Protein AF-A0A8H3SEW4-F1 (afdb_monomer)

Secondary structure (DSSP, 8-state):
----------------------SSSTTS-------TTHHHHHHHHHHHHTSHHHHHHHHHHHHHHHH--B-GGGPBP----BHHHHHHHHHHHHHHHHHHHSS---HHHHHHHHHHHHHHHHHTT-B----------HHHHHHHHHHHHHHHHHHHHHHHTT-

pLDDT: mean 71.36, std 16.29, range [37.06, 93.56]

Solvent-accessible surface area (backbone atoms only — not comparable to full-atom values): 10237 Å² total; per-residue (Å²): 143,84,84,89,82,88,80,89,84,90,82,89,78,91,76,90,77,90,78,92,78,84,88,82,76,81,76,81,79,74,81,79,78,73,75,76,64,63,61,56,55,49,51,51,51,49,56,50,48,70,35,70,63,48,49,53,51,49,40,53,50,52,47,49,59,44,66,44,46,58,43,88,92,69,42,76,36,92,43,68,57,36,39,67,59,54,53,51,48,48,54,55,50,52,53,52,47,29,66,76,60,73,76,47,70,46,72,68,51,55,51,54,43,51,52,39,52,51,51,47,28,60,78,68,65,33,42,78,75,70,78,72,74,76,83,69,54,72,66,56,53,52,50,51,51,49,54,48,51,56,49,50,53,55,54,46,57,64,56,61,77,73,114

Sequence (163 aa):
MTPRARPAGPDESEGQIESDSSSAVSEIFSDNDSDNNSNSDLEQWQWISDSEETVGFLYGFLAWRCDIRRGKKGRHCPGIKYKSSLESFWKSWHLVLKQETAVGLSKEIQVKVQDAIAIVAEEKGLELMQQMKKNMYIEDVTEFARVLLTTTEMTFECGWQRI

Structure (mmCIF, N/CA/C/O backbone):
data_AF-A0A8H3SEW4-F1
#
_entry.id   AF-A0A8H3SEW4-F1
#
loop_
_atom_site.group_PDB
_atom_site.id
_atom_site.type_symbol
_atom_site.label_atom_id
_atom_site.label_alt_id
_atom_site.label_comp_id
_atom_site.label_asym_id
_atom_site.label_entity_id
_atom_site.label_seq_id
_atom_site.pdbx_PDB_ins_code
_atom_site.Cartn_x
_atom_site.Cartn_y
_atom_site.Cartn_z
_atom_site.occupancy
_atom_site.B_iso_or_equiv
_atom_site.auth_seq_id
_atom_site.auth_comp_id
_atom_site.auth_asym_id
_atom_site.auth_atom_id
_atom_site.pdbx_PDB_model_num
ATOM 1 N N . MET A 1 1 ? -18.122 -64.060 1.443 1.00 45.56 1 MET A N 1
ATOM 2 C CA . MET A 1 1 ? -17.505 -65.315 1.928 1.00 45.56 1 MET A CA 1
ATOM 3 C C . MET A 1 1 ? -17.159 -66.208 0.747 1.00 45.56 1 MET A C 1
ATOM 5 O O . MET A 1 1 ? -18.016 -66.949 0.294 1.00 45.56 1 MET A O 1
ATOM 9 N N . THR A 1 2 ? -15.927 -66.133 0.244 1.00 39.88 2 THR A N 1
ATOM 10 C CA . THR A 1 2 ? -15.088 -67.294 -0.126 1.00 39.88 2 THR A CA 1
ATOM 11 C C . THR A 1 2 ? -13.649 -66.787 -0.355 1.00 39.88 2 THR A C 1
ATOM 13 O O . THR A 1 2 ? -13.505 -65.653 -0.809 1.00 39.88 2 THR A O 1
ATOM 16 N N . PRO A 1 3 ? -12.601 -67.534 0.045 1.00 49.34 3 PRO A N 1
ATOM 17 C CA . PRO A 1 3 ? -11.241 -67.019 0.245 1.00 49.34 3 PRO A CA 1
ATOM 18 C C . PRO A 1 3 ? -10.228 -67.576 -0.784 1.00 49.34 3 PRO A C 1
ATOM 20 O O . PRO A 1 3 ? -10.621 -68.303 -1.691 1.00 49.34 3 PRO A O 1
ATOM 23 N N . ARG A 1 4 ? -8.926 -67.351 -0.502 1.00 37.06 4 ARG A N 1
ATOM 24 C CA . ARG A 1 4 ? -7.715 -68.049 -1.020 1.00 37.06 4 ARG A CA 1
ATOM 25 C C . ARG A 1 4 ? -7.209 -67.586 -2.402 1.00 37.06 4 ARG A C 1
ATOM 27 O O . ARG A 1 4 ? -8.007 -67.288 -3.268 1.00 37.06 4 ARG A O 1
ATOM 34 N N . ALA A 1 5 ? -5.909 -67.543 -2.717 1.00 44.53 5 ALA A N 1
ATOM 35 C CA . ALA A 1 5 ? -4.668 -67.894 -2.015 1.00 44.53 5 ALA A CA 1
ATOM 36 C C . ALA A 1 5 ? -3.469 -67.211 -2.723 1.00 44.53 5 ALA A C 1
ATOM 38 O O . ALA A 1 5 ? -3.495 -67.067 -3.941 1.00 44.53 5 ALA A O 1
ATOM 39 N N . ARG A 1 6 ? -2.392 -66.891 -1.990 1.00 52.69 6 ARG A N 1
ATOM 40 C CA . ARG A 1 6 ? -1.005 -66.935 -2.510 1.00 52.69 6 ARG A CA 1
ATOM 41 C C . ARG A 1 6 ? -0.386 -68.282 -2.116 1.00 52.69 6 ARG A C 1
ATOM 43 O O . ARG A 1 6 ? -0.722 -68.785 -1.041 1.00 52.69 6 ARG A O 1
ATOM 50 N N . PRO A 1 7 ? 0.508 -68.841 -2.945 1.00 51.50 7 PRO A N 1
ATOM 51 C CA . PRO A 1 7 ? 1.846 -69.226 -2.453 1.00 51.50 7 PRO A CA 1
ATOM 52 C C . PRO A 1 7 ? 2.968 -68.907 -3.481 1.00 51.50 7 PRO A C 1
ATOM 54 O O . PRO A 1 7 ? 2.693 -68.851 -4.672 1.00 51.50 7 PRO A O 1
ATOM 57 N N . ALA A 1 8 ? 4.134 -68.404 -3.040 1.00 40.00 8 ALA A N 1
ATOM 58 C CA . ALA A 1 8 ? 5.433 -69.108 -2.863 1.00 40.00 8 ALA A CA 1
ATOM 59 C C . ALA A 1 8 ? 6.101 -69.513 -4.201 1.00 40.00 8 ALA A C 1
ATOM 61 O O . ALA A 1 8 ? 5.433 -70.112 -5.028 1.00 40.00 8 ALA A O 1
ATOM 62 N N . GLY A 1 9 ? 7.375 -69.257 -4.510 1.00 41.81 9 GLY A N 1
ATOM 63 C CA . GLY A 1 9 ? 8.533 -68.683 -3.810 1.00 41.81 9 GLY A CA 1
ATOM 64 C C . GLY A 1 9 ? 9.590 -68.238 -4.855 1.00 41.81 9 GLY A C 1
ATOM 65 O O . GLY A 1 9 ? 9.222 -68.087 -6.020 1.00 41.81 9 GLY A O 1
ATOM 66 N N . PRO A 1 10 ? 10.850 -67.978 -4.460 1.00 50.09 10 PRO A N 1
ATOM 67 C CA . PRO A 1 10 ? 11.895 -67.436 -5.331 1.00 50.09 10 PRO A CA 1
ATOM 68 C C . PRO A 1 10 ? 12.748 -68.546 -5.961 1.00 50.09 10 PRO A C 1
ATOM 70 O O . PRO A 1 10 ? 13.124 -69.479 -5.258 1.00 50.09 10 PRO A O 1
ATOM 73 N N . ASP A 1 11 ? 13.099 -68.401 -7.239 1.00 46.09 11 ASP A N 1
ATOM 74 C CA . ASP A 1 11 ? 14.196 -69.154 -7.854 1.00 46.09 11 ASP A CA 1
ATOM 75 C C . ASP A 1 11 ? 15.310 -68.183 -8.248 1.00 46.09 11 ASP A C 1
ATOM 77 O O . ASP A 1 11 ? 15.111 -67.223 -8.998 1.00 46.09 11 ASP A O 1
ATOM 81 N N . GLU A 1 12 ? 16.478 -68.443 -7.670 1.00 49.22 12 GLU A N 1
ATOM 82 C CA . GLU A 1 12 ? 17.768 -67.907 -8.067 1.00 49.22 12 GLU A CA 1
ATOM 83 C C . GLU A 1 12 ? 18.204 -68.582 -9.370 1.00 49.22 12 GLU A C 1
ATOM 85 O O . GLU A 1 12 ? 18.176 -69.806 -9.491 1.00 49.22 12 GLU A O 1
ATOM 90 N N . SER A 1 13 ? 18.682 -67.796 -10.328 1.00 50.50 13 SER A N 1
ATOM 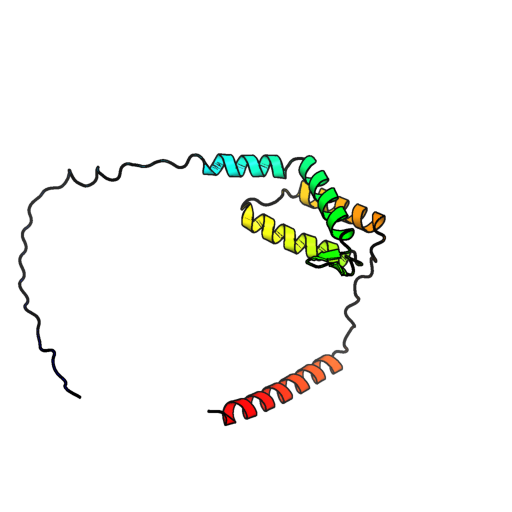91 C CA . SER A 1 13 ? 19.632 -68.298 -11.316 1.00 50.50 13 SER A CA 1
ATOM 92 C C . SER A 1 13 ? 20.484 -67.144 -11.818 1.00 50.50 13 SER A C 1
ATOM 94 O O . SER A 1 13 ? 20.022 -66.275 -12.560 1.00 50.50 13 SER A O 1
ATOM 96 N N . GLU A 1 14 ? 21.729 -67.159 -11.355 1.00 38.97 14 GLU A N 1
ATOM 97 C CA . GLU A 1 14 ? 22.852 -66.403 -11.881 1.00 38.97 14 GLU A CA 1
ATOM 98 C C . GLU A 1 14 ? 23.072 -66.737 -13.361 1.00 38.97 14 GLU A C 1
ATOM 100 O O . GLU A 1 14 ? 22.985 -67.887 -13.791 1.00 38.97 14 GLU A O 1
ATOM 105 N N . GLY A 1 15 ? 23.386 -65.709 -14.139 1.00 40.59 15 GLY A N 1
ATOM 106 C CA . GLY A 1 15 ? 23.751 -65.825 -15.540 1.00 40.59 15 GLY A CA 1
ATOM 107 C C . GLY A 1 15 ? 24.432 -64.543 -15.983 1.00 40.59 15 GLY A C 1
ATOM 108 O O . GLY A 1 15 ? 23.789 -63.647 -16.522 1.00 40.59 15 GLY A O 1
ATOM 109 N N . GLN A 1 16 ? 25.732 -64.440 -15.707 1.00 41.97 16 GLN A N 1
ATOM 110 C CA . GLN A 1 16 ? 26.607 -63.453 -16.331 1.00 41.97 16 GLN A CA 1
ATOM 111 C C . GLN A 1 16 ? 26.736 -63.775 -17.822 1.00 41.97 16 GLN A C 1
ATOM 113 O O . GLN A 1 16 ? 27.187 -64.862 -18.180 1.00 41.97 16 GLN A O 1
ATOM 118 N N . ILE A 1 17 ? 26.398 -62.815 -18.681 1.00 49.03 17 ILE A N 1
ATOM 119 C CA . ILE A 1 17 ? 26.918 -62.739 -20.046 1.00 49.03 17 ILE A CA 1
ATOM 120 C C . ILE A 1 17 ? 27.315 -61.280 -20.277 1.00 49.03 17 ILE A C 1
ATOM 122 O O . ILE A 1 17 ? 26.476 -60.416 -20.524 1.00 49.03 17 ILE A O 1
ATOM 126 N N . GLU A 1 18 ? 28.612 -61.019 -20.139 1.00 44.03 18 GLU A N 1
ATOM 127 C CA . GLU A 1 18 ? 29.282 -59.876 -20.752 1.00 44.03 18 GLU A CA 1
ATOM 128 C C . GLU A 1 18 ? 29.211 -60.040 -22.272 1.00 44.03 18 GLU A C 1
ATOM 130 O O . GLU A 1 18 ? 29.560 -61.104 -22.784 1.00 44.03 18 GLU A O 1
ATOM 135 N N . SER A 1 19 ? 28.787 -59.007 -23.000 1.00 45.62 19 SER A N 1
ATOM 136 C CA . SER A 1 19 ? 29.247 -58.740 -24.368 1.00 45.62 19 SER A CA 1
ATOM 137 C C . SER A 1 19 ? 28.849 -57.333 -24.797 1.00 45.62 19 SER A C 1
ATOM 139 O O . SER A 1 19 ? 27.692 -56.923 -24.711 1.00 45.62 19 SER A O 1
ATOM 141 N N . ASP A 1 20 ? 29.866 -56.620 -25.256 1.00 49.06 20 ASP A N 1
ATOM 142 C CA . ASP A 1 20 ? 29.893 -55.244 -25.712 1.00 49.06 20 ASP A CA 1
ATOM 143 C C . ASP A 1 20 ? 28.847 -54.908 -26.782 1.00 49.06 20 ASP A C 1
ATOM 145 O O . ASP A 1 20 ? 28.782 -55.523 -27.845 1.00 49.06 20 ASP A O 1
ATOM 149 N N . SER A 1 21 ? 28.076 -53.850 -26.537 1.00 45.59 21 SER A N 1
ATOM 150 C CA . SER A 1 21 ? 27.444 -53.020 -27.573 1.00 45.59 21 SER A CA 1
ATOM 151 C C . SER A 1 21 ? 27.127 -51.646 -26.986 1.00 45.59 21 SER A C 1
ATOM 153 O O . SER A 1 21 ? 25.982 -51.218 -26.860 1.00 45.59 21 SER A O 1
ATOM 155 N N . SER A 1 22 ? 28.192 -50.958 -26.576 1.00 52.31 22 SER A N 1
ATOM 156 C CA . SER A 1 22 ? 28.188 -49.502 -26.469 1.00 52.31 22 SER A CA 1
ATOM 157 C C . SER A 1 22 ? 28.020 -48.903 -27.871 1.00 52.31 22 SER A C 1
ATOM 159 O O . SER A 1 22 ? 28.592 -49.425 -28.826 1.00 52.31 22 SER A O 1
ATOM 161 N N . SER A 1 23 ? 27.301 -47.778 -27.959 1.00 56.94 23 SER A N 1
ATOM 162 C CA . SER A 1 23 ? 27.328 -46.814 -29.077 1.00 56.94 23 SER A CA 1
ATOM 163 C C . SER A 1 23 ? 26.215 -46.838 -30.144 1.00 56.94 23 SER A C 1
ATOM 165 O O . SER A 1 23 ? 26.500 -46.555 -31.306 1.00 56.94 23 SER A O 1
ATOM 167 N N . ALA A 1 24 ? 24.938 -47.056 -29.797 1.00 51.50 24 ALA A N 1
ATOM 168 C CA . ALA A 1 24 ? 23.856 -46.681 -30.738 1.00 51.50 24 ALA A CA 1
ATOM 169 C C . ALA A 1 24 ? 22.497 -46.249 -30.145 1.00 51.50 24 ALA A C 1
ATOM 171 O O . ALA A 1 24 ? 21.575 -45.981 -30.909 1.00 51.50 24 ALA A O 1
ATOM 172 N N . VAL A 1 25 ? 22.323 -46.164 -28.819 1.00 45.38 25 VAL A N 1
ATOM 173 C CA . VAL A 1 25 ? 21.006 -45.832 -28.215 1.00 45.38 25 VAL A CA 1
ATOM 174 C C . VAL A 1 25 ? 20.992 -44.579 -27.338 1.00 45.38 25 VAL A C 1
ATOM 176 O O . VAL A 1 25 ? 19.930 -44.160 -26.889 1.00 45.38 25 VAL A O 1
ATOM 179 N N . SER A 1 26 ? 22.136 -43.922 -27.148 1.00 49.03 26 SER A N 1
ATOM 180 C CA . SER A 1 26 ? 22.227 -42.637 -26.439 1.00 49.03 26 SER A CA 1
ATOM 181 C C . SER A 1 26 ? 22.100 -41.405 -27.349 1.00 49.03 26 SER A C 1
ATOM 183 O O . SER A 1 26 ? 22.145 -40.291 -26.844 1.00 49.03 26 SER A O 1
ATOM 185 N N . GLU A 1 27 ? 21.887 -41.574 -28.659 1.00 52.84 27 GLU A N 1
ATOM 186 C CA . GLU A 1 27 ? 21.695 -40.461 -29.614 1.00 52.84 27 GLU A CA 1
ATOM 187 C C . GLU A 1 27 ? 20.221 -40.145 -29.945 1.00 52.84 27 GLU A C 1
ATOM 189 O O . GLU A 1 27 ? 19.953 -39.335 -30.822 1.00 52.84 27 GLU A O 1
ATOM 194 N N . ILE A 1 28 ? 19.242 -40.735 -29.248 1.00 54.72 28 ILE A N 1
ATOM 195 C CA . ILE A 1 28 ? 17.808 -40.490 -29.539 1.00 54.72 28 ILE A CA 1
ATOM 196 C C . ILE A 1 28 ? 17.182 -39.430 -28.611 1.00 54.72 28 ILE A C 1
ATOM 198 O O . ILE A 1 28 ? 16.074 -38.967 -28.849 1.00 54.72 28 ILE A O 1
ATOM 202 N N . PHE A 1 29 ? 17.912 -38.953 -27.601 1.00 47.53 29 PHE A N 1
ATOM 203 C CA . PHE A 1 29 ? 17.522 -37.768 -26.829 1.00 47.53 29 PHE A CA 1
ATOM 204 C C . PHE A 1 29 ? 18.580 -36.675 -26.984 1.00 47.53 29 PHE A C 1
ATOM 206 O O . PHE A 1 29 ? 19.274 -36.308 -26.042 1.00 47.53 29 PHE A O 1
ATOM 213 N N . SER A 1 30 ? 18.729 -36.185 -28.213 1.00 53.41 30 SER A N 1
ATOM 214 C CA . SER A 1 30 ? 19.374 -34.902 -28.509 1.00 53.41 30 SER A CA 1
ATOM 215 C C . SER A 1 30 ? 18.366 -33.964 -29.162 1.00 53.41 30 SER A C 1
ATOM 217 O O . SER A 1 30 ? 18.602 -33.464 -30.250 1.00 53.41 30 SER A O 1
ATOM 219 N N . ASP A 1 31 ? 17.265 -33.704 -28.460 1.00 46.78 31 ASP A N 1
ATOM 220 C CA . ASP A 1 31 ? 16.524 -32.452 -28.619 1.00 46.78 31 ASP A CA 1
ATOM 221 C C . ASP A 1 31 ? 16.806 -31.627 -27.367 1.00 46.78 31 ASP A C 1
ATOM 223 O O . ASP A 1 31 ? 16.030 -31.556 -26.416 1.00 46.78 31 ASP A O 1
ATOM 227 N N . ASN A 1 32 ? 18.018 -31.078 -27.333 1.00 61.56 32 ASN A N 1
ATOM 228 C CA . ASN A 1 32 ? 18.364 -30.020 -26.405 1.00 61.56 32 ASN A CA 1
ATOM 229 C C . ASN A 1 32 ? 17.903 -28.710 -27.054 1.00 61.56 32 ASN A C 1
ATOM 231 O O . ASN A 1 32 ? 18.719 -27.945 -27.573 1.00 61.56 32 ASN A O 1
ATOM 235 N N . ASP A 1 33 ? 16.586 -28.485 -27.066 1.00 53.00 33 ASP A N 1
ATOM 236 C CA . ASP A 1 33 ? 16.024 -27.151 -27.256 1.00 53.00 33 ASP A CA 1
ATOM 237 C C . ASP A 1 33 ? 16.444 -26.334 -26.035 1.00 53.00 33 ASP A C 1
ATOM 239 O O . ASP A 1 33 ? 15.803 -26.308 -24.988 1.00 53.00 33 ASP A O 1
ATOM 243 N N . SER A 1 34 ? 17.631 -25.744 -26.148 1.00 49.81 34 SER A N 1
ATOM 244 C CA . SER A 1 34 ? 18.160 -24.808 -25.176 1.00 49.81 34 SER A CA 1
ATOM 245 C C . SER A 1 34 ? 17.218 -23.610 -25.143 1.00 49.81 34 SER A C 1
ATOM 247 O O . SER A 1 34 ? 17.256 -22.761 -26.035 1.00 49.81 34 SER A O 1
ATOM 249 N N . ASP A 1 35 ? 16.385 -23.569 -24.104 1.00 55.62 35 ASP A N 1
ATOM 250 C CA . ASP A 1 35 ? 15.475 -22.494 -23.719 1.00 55.62 35 ASP A CA 1
ATOM 251 C C . ASP A 1 35 ? 16.192 -21.137 -23.617 1.00 55.62 35 ASP A C 1
ATOM 253 O O . ASP A 1 35 ? 16.484 -20.625 -22.536 1.00 55.62 35 ASP A O 1
ATOM 257 N N . ASN A 1 36 ? 16.439 -20.497 -24.757 1.00 50.81 36 ASN A N 1
ATOM 258 C CA . ASN A 1 36 ? 16.919 -19.117 -24.833 1.00 50.81 36 ASN A CA 1
ATOM 259 C C . ASN A 1 36 ? 15.782 -18.086 -24.684 1.00 50.81 36 ASN A C 1
ATOM 261 O O . ASN A 1 36 ? 15.994 -16.904 -24.934 1.00 50.81 36 ASN A O 1
ATOM 265 N N . ASN A 1 37 ? 14.588 -18.512 -24.259 1.00 50.50 37 ASN A N 1
ATOM 266 C CA . ASN A 1 37 ? 13.428 -17.636 -24.059 1.00 50.50 37 ASN A CA 1
ATOM 267 C C . ASN A 1 37 ? 13.172 -17.272 -22.582 1.00 50.50 37 ASN A C 1
ATOM 269 O O . ASN A 1 37 ? 12.258 -16.519 -22.277 1.00 50.50 37 ASN A O 1
ATOM 273 N N . SER A 1 38 ? 13.965 -17.795 -21.643 1.00 54.12 38 SER A N 1
ATOM 274 C CA . SER A 1 38 ? 13.808 -17.488 -20.211 1.00 54.12 38 SER A CA 1
ATOM 275 C C . SER A 1 38 ? 14.492 -16.177 -19.798 1.00 54.12 38 SER A C 1
ATOM 277 O O . SER A 1 38 ? 14.029 -15.505 -18.877 1.00 54.12 38 SER A O 1
ATOM 279 N N . ASN A 1 39 ? 15.554 -15.772 -20.504 1.00 53.50 39 ASN A N 1
ATOM 280 C CA . ASN A 1 39 ? 16.229 -14.492 -20.264 1.00 53.50 39 ASN A CA 1
ATOM 281 C C . ASN A 1 39 ? 15.488 -13.303 -20.888 1.00 53.50 39 ASN A C 1
ATOM 283 O O . ASN A 1 39 ? 15.492 -12.230 -20.295 1.00 53.50 39 ASN A O 1
ATOM 287 N N . SER A 1 40 ? 14.816 -13.475 -22.033 1.00 58.59 40 SER A N 1
ATOM 288 C CA . SER A 1 40 ? 14.070 -12.382 -22.678 1.00 58.59 40 SER A CA 1
ATOM 289 C C . SER A 1 40 ? 12.913 -11.897 -21.816 1.00 58.59 40 SER A C 1
ATOM 291 O O . SER A 1 40 ? 12.711 -10.693 -21.682 1.00 58.59 40 SER A O 1
ATOM 293 N N . ASP A 1 41 ? 12.187 -12.829 -21.197 1.00 59.94 41 ASP A N 1
ATOM 294 C CA . ASP A 1 41 ? 11.053 -12.499 -20.342 1.00 59.94 41 ASP A CA 1
ATOM 295 C C . ASP A 1 41 ? 11.548 -11.785 -19.077 1.00 59.94 41 ASP A C 1
ATOM 297 O O . ASP A 1 41 ? 11.004 -10.748 -18.698 1.00 59.94 41 ASP A O 1
ATOM 301 N N . LEU A 1 42 ? 12.635 -12.266 -18.461 1.00 60.56 42 LEU A N 1
ATOM 302 C CA . LEU A 1 42 ? 13.227 -11.639 -17.274 1.00 60.56 42 LEU A CA 1
ATOM 303 C C . LEU A 1 42 ? 13.775 -10.228 -17.557 1.00 60.56 42 LEU A C 1
ATOM 305 O O . LEU A 1 42 ? 13.532 -9.310 -16.773 1.00 60.56 42 LEU A O 1
ATOM 309 N N . GLU A 1 43 ? 14.481 -10.041 -18.674 1.00 60.78 43 GLU A N 1
ATOM 310 C CA . GLU A 1 43 ? 15.024 -8.741 -19.093 1.00 60.78 43 GLU A CA 1
ATOM 311 C C . GLU A 1 43 ? 13.912 -7.754 -19.469 1.00 60.78 43 GLU A C 1
ATOM 313 O O . GLU A 1 43 ? 13.982 -6.571 -19.122 1.00 60.78 43 GLU A O 1
ATOM 318 N N . GLN A 1 44 ? 12.843 -8.235 -20.110 1.00 63.84 44 GLN A N 1
ATOM 319 C CA . GLN A 1 44 ? 11.661 -7.433 -20.414 1.00 63.84 44 GLN A CA 1
ATOM 320 C C . GLN A 1 44 ? 10.967 -6.965 -19.132 1.00 63.84 44 GLN A C 1
ATOM 322 O O . GLN A 1 44 ? 10.626 -5.786 -19.009 1.00 63.84 44 GLN A O 1
ATOM 327 N N . TRP A 1 45 ? 10.799 -7.853 -18.149 1.00 64.06 45 TRP A N 1
ATOM 328 C CA . TRP A 1 45 ? 10.251 -7.485 -16.846 1.00 64.06 45 TRP A CA 1
ATOM 329 C C . TRP A 1 45 ? 11.147 -6.514 -16.092 1.00 64.06 45 TRP A C 1
ATOM 331 O O . TRP A 1 45 ? 10.620 -5.632 -15.421 1.00 64.06 45 TRP A O 1
ATOM 341 N N . GLN A 1 46 ? 12.468 -6.633 -16.204 1.00 63.91 46 GLN A N 1
ATOM 342 C CA . GLN A 1 46 ? 13.410 -5.725 -15.557 1.00 63.91 46 GLN A CA 1
ATOM 343 C C . GLN A 1 46 ? 13.357 -4.321 -16.173 1.00 63.91 46 GLN A C 1
ATOM 345 O O . GLN A 1 46 ? 13.258 -3.340 -15.440 1.00 63.91 46 GLN A O 1
ATOM 350 N N . TRP A 1 47 ? 13.303 -4.217 -17.504 1.00 63.00 47 TRP A N 1
ATOM 351 C CA . TRP A 1 47 ? 13.137 -2.937 -18.198 1.00 63.00 47 TRP A CA 1
ATOM 352 C C . TRP A 1 47 ? 11.793 -2.266 -17.880 1.00 63.00 47 TRP A C 1
ATOM 354 O O . TRP A 1 47 ? 11.748 -1.068 -17.597 1.00 63.00 47 TRP A O 1
ATOM 364 N N . ILE A 1 48 ? 10.702 -3.041 -17.848 1.00 65.56 48 ILE A N 1
ATOM 365 C CA . ILE A 1 48 ? 9.391 -2.543 -17.414 1.00 65.56 48 ILE A CA 1
ATOM 366 C C . ILE A 1 48 ? 9.481 -2.088 -15.956 1.00 65.56 48 ILE A C 1
ATOM 368 O O . ILE A 1 48 ? 9.100 -0.961 -15.651 1.00 65.56 48 ILE A O 1
ATOM 372 N N . SER A 1 49 ? 10.043 -2.922 -15.079 1.00 63.19 49 SER A N 1
ATOM 373 C CA . SER A 1 49 ? 10.167 -2.661 -13.641 1.00 63.19 49 SER A CA 1
ATOM 374 C C . SER A 1 49 ? 11.032 -1.458 -13.302 1.00 63.19 49 SER A C 1
ATOM 376 O O . SER A 1 49 ? 10.867 -0.974 -12.190 1.00 63.19 49 SER A O 1
ATOM 378 N N . ASP A 1 50 ? 11.900 -1.000 -14.215 1.00 67.62 50 ASP A N 1
ATOM 379 C CA . ASP A 1 50 ? 12.773 0.175 -14.081 1.00 67.62 50 ASP A CA 1
ATOM 380 C C . ASP A 1 50 ? 12.222 1.459 -14.738 1.00 67.62 50 ASP A C 1
ATOM 382 O O . ASP A 1 50 ? 12.811 2.538 -14.629 1.00 67.62 50 ASP A O 1
ATOM 386 N N . SER A 1 51 ? 11.057 1.384 -15.384 1.00 75.44 51 SER A N 1
ATOM 387 C CA . SER A 1 51 ? 10.445 2.527 -16.070 1.00 75.44 51 SER A CA 1
ATOM 388 C C . SER A 1 51 ? 9.632 3.431 -15.132 1.00 75.44 51 SER A C 1
ATOM 390 O O . SER A 1 51 ? 8.905 2.963 -14.253 1.00 75.44 51 SER A O 1
ATOM 392 N N . GLU A 1 52 ? 9.657 4.750 -15.357 1.00 75.12 52 GLU A N 1
ATOM 393 C CA . GLU A 1 52 ? 8.774 5.698 -14.645 1.00 75.12 52 GLU A CA 1
ATOM 394 C C . GLU A 1 52 ? 7.284 5.450 -14.929 1.00 75.12 52 GLU A C 1
ATOM 396 O O . GLU A 1 52 ? 6.414 5.801 -14.128 1.00 75.12 52 GLU A O 1
ATOM 401 N N . GLU A 1 53 ? 6.989 4.776 -16.038 1.00 80.62 53 GLU A N 1
ATOM 402 C CA . GLU A 1 53 ? 5.645 4.359 -16.427 1.00 80.62 53 GLU A CA 1
ATOM 403 C C . GLU A 1 53 ? 5.039 3.381 -15.412 1.00 80.62 53 GLU A C 1
ATOM 405 O O . GLU A 1 53 ? 3.848 3.479 -15.102 1.00 80.62 53 GLU A O 1
ATOM 410 N N . THR A 1 54 ? 5.847 2.499 -14.806 1.00 81.81 54 THR A N 1
ATOM 411 C CA . THR A 1 54 ? 5.358 1.613 -13.734 1.00 81.81 54 THR A CA 1
ATOM 412 C C . THR A 1 54 ? 4.956 2.373 -12.484 1.00 81.81 54 THR A C 1
ATOM 414 O O . THR A 1 54 ? 3.945 2.037 -11.870 1.00 81.81 54 THR A O 1
ATOM 417 N N . VAL A 1 55 ? 5.681 3.433 -12.123 1.00 83.00 55 VAL A N 1
ATOM 418 C CA . VAL A 1 55 ? 5.322 4.287 -10.984 1.00 83.00 55 VAL A CA 1
ATOM 419 C C . VAL A 1 55 ? 3.986 4.979 -11.250 1.00 83.00 55 VAL A C 1
ATOM 421 O O . VAL A 1 55 ? 3.115 4.981 -10.380 1.00 83.00 55 VAL A O 1
ATOM 424 N N . GLY A 1 56 ? 3.786 5.501 -12.464 1.00 86.44 56 GLY A N 1
ATOM 425 C CA . GLY A 1 56 ? 2.519 6.110 -12.879 1.00 86.44 56 GLY A CA 1
ATOM 426 C C . GLY A 1 56 ? 1.350 5.120 -12.870 1.00 86.44 56 GLY A C 1
ATOM 427 O O . GLY A 1 56 ? 0.279 5.421 -12.335 1.00 86.44 56 GLY A O 1
ATOM 428 N N . PHE A 1 57 ? 1.564 3.907 -13.390 1.00 87.81 57 PHE A N 1
ATOM 429 C CA . PHE A 1 57 ? 0.578 2.827 -13.328 1.00 87.81 57 PHE A CA 1
ATOM 430 C C . PHE A 1 57 ? 0.223 2.467 -11.881 1.00 87.81 57 PHE A C 1
ATOM 432 O O . PHE A 1 57 ? -0.956 2.352 -11.542 1.00 87.81 57 PHE A O 1
ATOM 439 N N . LEU A 1 58 ? 1.225 2.332 -11.010 1.00 87.69 58 LEU A N 1
ATOM 440 C CA . LEU A 1 58 ? 1.031 2.000 -9.601 1.00 87.69 58 LEU A CA 1
ATOM 441 C C . LEU A 1 58 ? 0.313 3.107 -8.839 1.00 87.69 58 LEU A C 1
ATOM 443 O O . LEU A 1 58 ? -0.582 2.808 -8.051 1.00 87.69 58 LEU A O 1
ATOM 447 N N . TYR A 1 59 ? 0.639 4.370 -9.108 1.00 89.06 59 TYR A N 1
ATOM 448 C CA . TYR A 1 59 ? -0.104 5.508 -8.579 1.00 89.06 59 TYR A CA 1
ATOM 449 C C . TYR A 1 59 ? -1.586 5.417 -8.972 1.00 89.06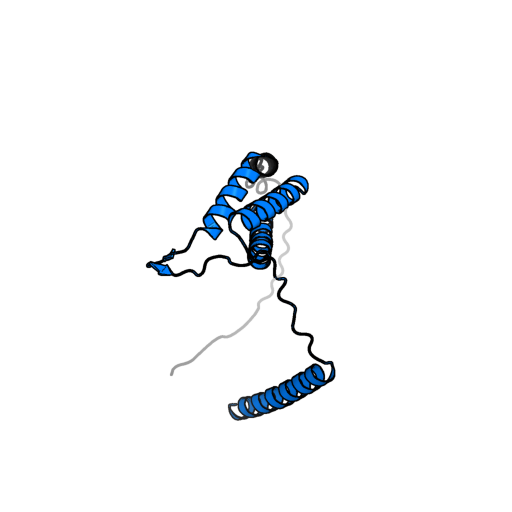 59 TYR A C 1
ATOM 451 O O . TYR A 1 59 ? -2.454 5.416 -8.097 1.00 89.06 59 TYR A O 1
ATOM 459 N N . GLY A 1 60 ? -1.883 5.243 -10.265 1.00 89.88 60 GLY A N 1
ATOM 460 C CA . GLY A 1 60 ? -3.257 5.119 -10.757 1.00 89.88 60 GLY A CA 1
ATOM 461 C C . GLY A 1 60 ? -3.992 3.916 -10.162 1.00 89.88 60 GLY A C 1
ATOM 462 O O . GLY A 1 60 ? -5.150 4.026 -9.756 1.00 89.88 60 GLY A O 1
ATOM 463 N N . PHE 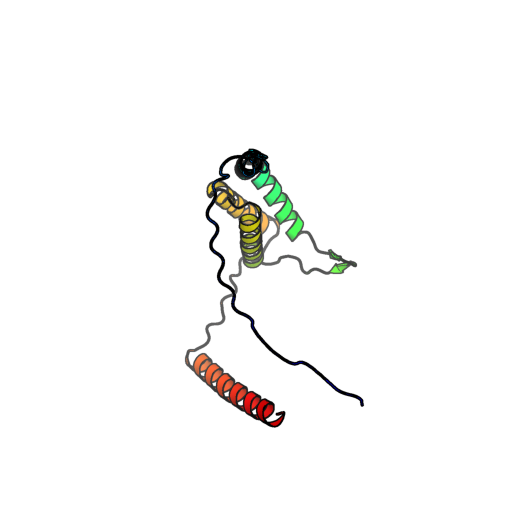A 1 61 ? -3.307 2.779 -10.035 1.00 88.69 61 PHE A N 1
ATOM 464 C CA . PHE A 1 61 ? -3.841 1.568 -9.421 1.00 88.69 61 PHE A CA 1
ATOM 465 C C . PHE A 1 61 ? -4.162 1.760 -7.934 1.00 88.69 61 PHE A C 1
ATOM 467 O O . PHE A 1 61 ? -5.241 1.369 -7.485 1.00 88.69 61 PHE A O 1
ATOM 474 N N . LEU A 1 62 ? -3.261 2.373 -7.164 1.00 88.06 62 LEU A N 1
ATOM 475 C CA . LEU A 1 62 ? -3.454 2.633 -5.736 1.00 88.06 62 LEU A CA 1
ATOM 476 C C . LEU A 1 62 ? -4.548 3.680 -5.501 1.00 88.06 62 LEU A C 1
ATOM 478 O O . LEU A 1 62 ? -5.407 3.481 -4.639 1.00 88.06 62 LEU A O 1
ATOM 482 N N . ALA A 1 63 ? -4.578 4.744 -6.305 1.00 87.94 63 ALA A N 1
ATOM 483 C CA . ALA A 1 63 ? -5.635 5.748 -6.275 1.00 87.94 63 ALA A CA 1
ATOM 484 C C . ALA A 1 63 ? -7.004 5.120 -6.581 1.00 87.94 63 ALA A C 1
ATOM 486 O O . ALA A 1 63 ? -7.942 5.266 -5.791 1.00 87.94 63 ALA A O 1
ATOM 487 N N . TRP A 1 64 ? -7.096 4.329 -7.658 1.00 88.50 64 TRP A N 1
ATOM 488 C CA . TRP A 1 64 ? -8.295 3.561 -7.993 1.00 88.50 64 TRP A CA 1
ATOM 489 C C . TRP A 1 64 ? -8.695 2.628 -6.850 1.00 88.50 64 TRP A C 1
ATOM 491 O O . TRP A 1 64 ? -9.857 2.602 -6.450 1.00 88.50 64 TRP A O 1
ATOM 501 N N . ARG A 1 65 ? -7.740 1.899 -6.261 1.00 86.12 65 ARG A N 1
ATOM 502 C CA . ARG A 1 65 ? -7.998 0.958 -5.165 1.00 86.12 65 ARG A CA 1
ATOM 503 C C . ARG A 1 65 ? -8.613 1.638 -3.942 1.00 86.12 65 ARG A C 1
ATOM 505 O O . ARG A 1 65 ? -9.477 1.024 -3.303 1.00 86.12 65 ARG A O 1
ATOM 512 N N . CYS A 1 66 ? -8.185 2.862 -3.636 1.00 82.44 66 CYS A N 1
ATOM 513 C CA . CYS A 1 66 ? -8.753 3.709 -2.586 1.00 82.44 66 CYS A CA 1
ATOM 514 C C . CYS A 1 66 ? -10.157 4.229 -2.946 1.00 82.44 66 CYS A C 1
ATOM 516 O O . CYS A 1 66 ? -11.013 4.339 -2.067 1.00 82.44 66 CYS A O 1
ATOM 518 N N . ASP A 1 67 ? -10.424 4.478 -4.230 1.00 82.75 67 ASP A N 1
ATOM 519 C CA . ASP A 1 67 ? -11.719 4.958 -4.731 1.00 82.75 67 ASP A CA 1
ATOM 520 C C . ASP A 1 67 ? -12.787 3.861 -4.872 1.00 82.75 67 ASP A C 1
ATOM 522 O O . ASP A 1 67 ? -13.985 4.159 -4.962 1.00 82.75 67 ASP A O 1
ATOM 526 N N . ILE A 1 68 ? -12.408 2.580 -4.837 1.00 80.38 68 ILE A N 1
ATOM 527 C CA . ILE A 1 68 ? -13.368 1.468 -4.849 1.00 80.38 68 ILE A CA 1
ATOM 528 C C . ILE A 1 68 ? -14.200 1.474 -3.560 1.00 80.38 68 ILE A C 1
ATOM 530 O O . ILE A 1 68 ? -13.807 0.955 -2.514 1.00 80.38 68 ILE A O 1
ATOM 534 N N . ARG A 1 69 ? -15.428 1.991 -3.666 1.00 70.56 69 ARG A N 1
ATOM 535 C CA . ARG A 1 69 ? -16.441 1.976 -2.589 1.00 70.56 69 ARG A CA 1
ATOM 536 C C . ARG A 1 69 ? -17.498 0.882 -2.747 1.00 70.56 69 ARG A C 1
ATOM 538 O O . ARG A 1 69 ? -18.382 0.738 -1.895 1.00 70.56 69 ARG A O 1
ATOM 545 N N . ARG A 1 70 ? -17.444 0.120 -3.845 1.00 70.50 70 ARG A N 1
ATOM 546 C CA . ARG A 1 70 ? -18.426 -0.919 -4.187 1.00 70.50 70 ARG A CA 1
ATOM 547 C C . ARG A 1 70 ? -17.722 -2.195 -4.633 1.00 70.50 70 ARG A C 1
ATOM 549 O O . ARG A 1 70 ? -16.994 -2.196 -5.618 1.00 70.50 70 ARG A O 1
ATOM 556 N N . GLY A 1 71 ? -17.954 -3.275 -3.899 1.00 71.88 71 GLY A N 1
ATOM 557 C CA . GLY A 1 71 ? -17.478 -4.610 -4.235 1.00 71.88 71 GLY A CA 1
ATOM 558 C C . GLY A 1 71 ? -18.437 -5.364 -5.158 1.00 71.88 71 GLY A C 1
ATOM 559 O O . GLY A 1 71 ? -19.491 -4.869 -5.572 1.00 71.88 71 GLY A O 1
ATOM 560 N N . LYS A 1 72 ? -18.089 -6.621 -5.447 1.00 71.19 72 LYS A N 1
ATOM 561 C CA . LYS A 1 72 ? -18.922 -7.543 -6.231 1.00 71.19 72 LYS A CA 1
ATOM 562 C C . LYS A 1 72 ? -20.325 -7.641 -5.607 1.00 71.19 72 LYS A C 1
ATOM 564 O O . LYS A 1 72 ? -20.458 -7.792 -4.392 1.00 71.19 72 LYS A O 1
ATOM 569 N N . LYS A 1 73 ? -21.369 -7.563 -6.441 1.00 78.19 73 LYS A N 1
ATOM 570 C CA . LYS A 1 73 ? -22.795 -7.497 -6.042 1.00 78.19 73 LYS A CA 1
ATOM 571 C C . LYS A 1 73 ? -23.225 -6.201 -5.330 1.00 78.19 73 LYS A C 1
ATOM 573 O O . LYS A 1 73 ? -24.213 -6.212 -4.606 1.00 78.19 73 LYS A O 1
ATOM 578 N N . GLY A 1 74 ? -22.494 -5.095 -5.499 1.00 73.38 74 GLY A N 1
ATOM 579 C CA . GLY A 1 74 ? -22.887 -3.793 -4.943 1.00 73.38 74 GLY A CA 1
ATOM 580 C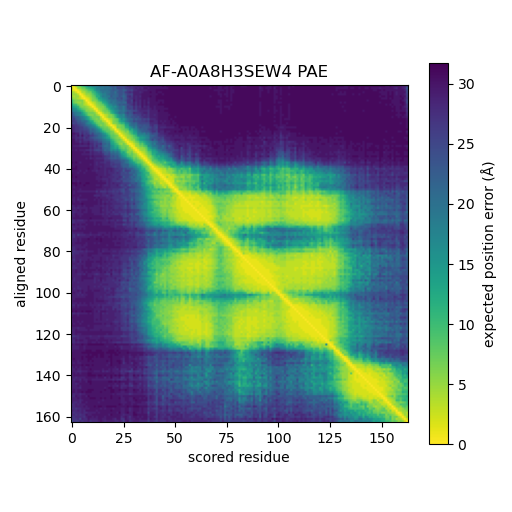 C . GLY A 1 74 ? -22.750 -3.691 -3.422 1.00 73.38 74 GLY A C 1
ATOM 581 O O . GLY A 1 74 ? -23.214 -2.717 -2.834 1.00 73.38 74 GLY A O 1
ATOM 582 N N . ARG A 1 75 ? -22.098 -4.670 -2.779 1.00 75.94 75 ARG A N 1
ATOM 583 C CA . ARG A 1 75 ? -21.777 -4.599 -1.351 1.00 75.94 75 ARG A CA 1
ATOM 584 C C . ARG A 1 75 ? -20.875 -3.395 -1.110 1.00 75.94 75 ARG A C 1
ATOM 586 O O . ARG A 1 75 ? -19.873 -3.223 -1.805 1.00 75.94 75 ARG A O 1
ATOM 593 N N . HIS A 1 76 ? -21.242 -2.563 -0.143 1.00 74.25 76 HIS A N 1
ATOM 594 C CA . HIS A 1 76 ? -20.431 -1.414 0.221 1.00 74.25 76 HIS A CA 1
ATOM 595 C C . HIS A 1 76 ? -19.096 -1.895 0.798 1.00 74.25 76 HIS A C 1
ATOM 597 O O . HIS A 1 76 ? -19.069 -2.677 1.749 1.00 74.25 76 HIS A O 1
ATOM 603 N N . CYS A 1 77 ? -17.995 -1.447 0.200 1.00 69.62 77 CYS A N 1
ATOM 604 C CA . CYS A 1 77 ? -16.660 -1.642 0.744 1.00 69.62 77 CYS A CA 1
ATOM 605 C C . CYS A 1 77 ? -16.267 -0.336 1.443 1.00 69.62 77 CYS A C 1
ATOM 607 O O . CYS A 1 77 ? -16.284 0.697 0.773 1.00 69.62 77 CYS A O 1
ATOM 609 N N . PRO A 1 78 ? -15.903 -0.354 2.739 1.00 64.62 78 PRO A N 1
ATOM 610 C CA . PRO A 1 78 ? -15.609 0.856 3.517 1.00 64.62 78 PRO A CA 1
ATOM 611 C C . PRO A 1 78 ? -14.431 1.726 3.033 1.00 64.62 78 PRO A C 1
ATOM 613 O O . PRO A 1 78 ? -14.075 2.672 3.732 1.00 64.62 78 PRO A O 1
ATOM 616 N N . GLY A 1 79 ? -13.833 1.430 1.874 1.00 74.62 79 GLY A N 1
ATOM 617 C CA . GLY A 1 79 ? -12.604 2.054 1.392 1.00 74.62 79 GLY A CA 1
ATOM 618 C C . GLY A 1 79 ? -11.402 1.750 2.288 1.00 74.62 79 GLY A C 1
ATOM 619 O O . GLY A 1 79 ? -11.525 1.163 3.366 1.00 74.62 79 GLY A O 1
ATOM 620 N N . ILE A 1 80 ? -10.218 2.146 1.829 1.00 81.38 80 ILE A N 1
ATOM 621 C CA . ILE A 1 80 ? -9.040 2.235 2.693 1.00 81.38 80 ILE A CA 1
ATOM 622 C C . ILE A 1 80 ? -9.131 3.591 3.393 1.00 81.38 80 ILE A C 1
ATOM 624 O O . ILE A 1 80 ? -9.258 4.607 2.721 1.00 81.38 80 ILE A O 1
ATOM 628 N N . LYS A 1 81 ? -9.121 3.600 4.730 1.00 78.50 81 LYS A N 1
ATOM 629 C CA . LYS A 1 81 ? -9.242 4.832 5.536 1.00 78.50 81 LYS A CA 1
ATOM 630 C C . LYS A 1 81 ? -7.927 5.290 6.161 1.00 78.50 81 LYS A C 1
ATOM 632 O O . LYS A 1 81 ? -7.789 6.454 6.509 1.00 78.50 81 LYS A O 1
ATOM 637 N N . TYR A 1 82 ? -6.969 4.377 6.290 1.00 82.38 82 TYR A N 1
ATOM 638 C CA . TYR A 1 82 ? -5.726 4.597 7.022 1.00 82.38 82 TYR A CA 1
ATOM 639 C C . TYR A 1 82 ? -4.522 4.455 6.103 1.00 82.38 82 TYR A C 1
ATOM 641 O O . TYR A 1 82 ? -4.460 3.512 5.306 1.00 82.38 82 TYR A O 1
ATOM 649 N N . LYS A 1 83 ? -3.515 5.315 6.288 1.00 85.88 83 LYS A N 1
ATOM 650 C CA . LYS A 1 83 ? -2.241 5.207 5.561 1.00 85.88 83 LYS A CA 1
ATOM 651 C C . LYS A 1 83 ? -1.545 3.871 5.845 1.00 85.88 83 LYS A C 1
ATOM 653 O O . LYS A 1 83 ? -1.083 3.202 4.928 1.00 85.88 83 LYS A O 1
ATOM 658 N N . SER A 1 84 ? -1.571 3.421 7.100 1.00 83.81 84 SER A N 1
ATOM 659 C CA . SER A 1 84 ? -0.995 2.135 7.527 1.00 83.81 84 SER A CA 1
ATOM 660 C C . SER A 1 84 ? -1.605 0.927 6.804 1.00 83.81 84 SER A C 1
ATOM 662 O O . SER A 1 84 ? -0.911 -0.049 6.511 1.00 83.81 84 SER A O 1
ATOM 664 N N . SER A 1 85 ? -2.900 0.991 6.482 1.00 86.12 85 SER A N 1
ATOM 665 C CA . SER A 1 85 ? -3.588 -0.050 5.715 1.00 86.12 85 SER A CA 1
ATOM 666 C C . SER A 1 85 ? -3.137 -0.056 4.255 1.00 86.12 85 SER A C 1
ATOM 668 O O . SER A 1 85 ? -2.939 -1.131 3.691 1.00 86.12 85 SER A O 1
ATOM 670 N N . LEU A 1 86 ? -2.919 1.124 3.664 1.00 88.12 86 LEU A N 1
ATOM 671 C CA . LEU A 1 86 ? -2.389 1.255 2.305 1.00 88.12 86 LEU A CA 1
ATOM 672 C C . LEU A 1 86 ? -0.942 0.744 2.212 1.00 88.12 86 LEU A C 1
ATOM 674 O O . LEU A 1 86 ? -0.615 -0.026 1.314 1.00 88.12 86 LEU A O 1
ATOM 678 N N . GLU A 1 87 ? -0.100 1.084 3.188 1.00 87.75 87 GLU A N 1
ATOM 679 C CA . GLU A 1 87 ? 1.278 0.582 3.274 1.00 87.75 87 GLU A CA 1
ATOM 680 C C . GLU A 1 87 ? 1.337 -0.937 3.477 1.00 87.75 87 GLU A C 1
ATOM 682 O O . GLU A 1 87 ? 2.168 -1.621 2.882 1.00 87.75 87 GLU A O 1
ATOM 687 N N . SER A 1 88 ? 0.455 -1.488 4.315 1.00 88.81 88 SER A N 1
ATOM 688 C CA . SER A 1 88 ? 0.379 -2.937 4.538 1.00 88.81 88 SER A CA 1
ATOM 689 C C . SER A 1 88 ? -0.091 -3.670 3.283 1.00 88.81 88 SER A C 1
ATOM 691 O O . SER A 1 88 ? 0.453 -4.719 2.938 1.00 88.81 88 SER A O 1
ATOM 693 N N . PHE A 1 89 ? -1.058 -3.092 2.565 1.00 89.06 89 PHE A N 1
ATOM 694 C CA . PHE A 1 89 ? -1.492 -3.596 1.267 1.00 89.06 89 PHE A CA 1
ATOM 695 C C . PHE A 1 89 ? -0.341 -3.594 0.258 1.00 89.06 89 PHE A C 1
ATOM 697 O O . PHE A 1 89 ? -0.087 -4.625 -0.361 1.00 89.06 89 PHE A O 1
AT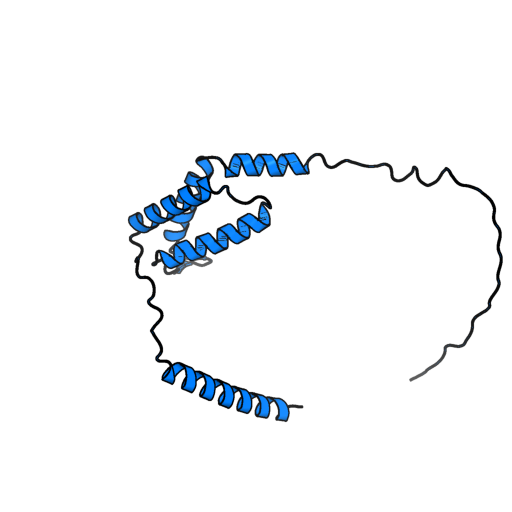OM 704 N N . TRP A 1 90 ? 0.398 -2.486 0.151 1.00 90.25 90 TRP A N 1
ATOM 705 C CA . TRP A 1 90 ? 1.575 -2.391 -0.711 1.00 90.25 90 TRP A CA 1
ATOM 706 C C . TRP A 1 90 ? 2.625 -3.453 -0.377 1.00 90.25 90 TRP A C 1
ATOM 708 O O . TRP A 1 90 ? 3.091 -4.148 -1.272 1.00 90.25 90 TRP A O 1
ATOM 718 N N . LYS A 1 91 ? 2.951 -3.650 0.906 1.00 89.69 91 LYS A N 1
ATOM 719 C CA . LYS A 1 91 ? 3.895 -4.696 1.339 1.00 89.69 91 LYS A CA 1
ATOM 720 C C . LYS A 1 91 ? 3.450 -6.088 0.897 1.00 89.69 91 LYS A C 1
ATOM 722 O O . LYS A 1 91 ? 4.267 -6.853 0.392 1.00 89.69 91 LYS A O 1
ATOM 727 N N . SER A 1 92 ? 2.166 -6.404 1.069 1.00 88.88 92 SER A N 1
ATOM 728 C CA . SER A 1 92 ? 1.608 -7.685 0.630 1.00 88.88 92 SER A CA 1
ATOM 729 C C . SER A 1 92 ? 1.651 -7.829 -0.889 1.00 88.88 92 SER A C 1
ATOM 731 O O . SER A 1 92 ? 2.006 -8.890 -1.389 1.00 88.88 92 SER A O 1
ATOM 733 N N . TRP A 1 93 ? 1.293 -6.776 -1.621 1.00 88.12 93 TRP A N 1
ATOM 734 C CA . TRP A 1 93 ? 1.277 -6.783 -3.079 1.00 88.12 93 TRP A CA 1
ATOM 735 C C . TRP A 1 93 ? 2.689 -6.921 -3.655 1.00 88.12 93 TRP A C 1
ATOM 737 O O . TRP A 1 93 ? 2.923 -7.769 -4.507 1.00 88.12 93 TRP A O 1
ATOM 747 N N . HIS A 1 94 ? 3.653 -6.172 -3.119 1.00 85.19 94 HIS A N 1
ATOM 748 C CA . HIS A 1 94 ? 5.059 -6.262 -3.497 1.00 85.19 94 HIS A CA 1
ATOM 749 C C . HIS A 1 94 ? 5.652 -7.650 -3.210 1.00 85.19 94 HIS A C 1
ATOM 751 O O . HIS A 1 94 ? 6.466 -8.139 -3.989 1.00 85.19 94 HIS A O 1
ATOM 757 N N . LEU A 1 95 ? 5.233 -8.311 -2.123 1.00 87.81 95 LEU A N 1
ATOM 758 C CA . LEU A 1 95 ? 5.661 -9.680 -1.823 1.00 87.81 95 LEU A CA 1
ATOM 759 C C . LEU A 1 95 ? 5.175 -10.674 -2.889 1.00 87.81 95 LEU A C 1
ATOM 761 O O . LEU A 1 95 ? 5.963 -11.498 -3.344 1.00 87.81 95 LEU A O 1
ATOM 765 N N . VAL A 1 96 ? 3.911 -10.559 -3.309 1.00 87.88 96 VAL A N 1
ATOM 766 C CA . VAL A 1 96 ? 3.349 -11.371 -4.402 1.00 87.88 96 VAL A CA 1
ATOM 767 C C . VAL A 1 96 ? 4.058 -11.057 -5.717 1.00 87.88 96 VAL A C 1
ATOM 769 O O . VAL A 1 96 ? 4.493 -11.966 -6.410 1.00 87.88 96 VAL A O 1
ATOM 772 N N . LEU A 1 97 ? 4.274 -9.779 -6.030 1.00 81.69 97 LEU A N 1
ATOM 773 C CA . LEU A 1 97 ? 4.982 -9.373 -7.244 1.00 81.69 97 LEU A CA 1
ATOM 774 C C . LEU A 1 97 ? 6.409 -9.940 -7.294 1.00 81.69 97 LEU A C 1
ATOM 776 O O . LEU A 1 97 ? 6.859 -10.413 -8.335 1.00 81.69 97 LEU A O 1
ATOM 780 N N . LYS A 1 98 ? 7.116 -9.930 -6.161 1.00 84.50 98 LYS A N 1
ATOM 781 C CA . LYS A 1 98 ? 8.450 -10.526 -6.045 1.00 84.50 98 LYS A CA 1
ATOM 782 C C . LYS A 1 98 ? 8.422 -12.036 -6.293 1.00 84.50 98 LYS A C 1
ATOM 784 O O . LYS A 1 98 ? 9.370 -12.562 -6.866 1.00 84.50 98 LYS A O 1
ATOM 789 N N . GLN A 1 99 ? 7.360 -12.714 -5.864 1.00 84.12 99 GLN A N 1
ATOM 790 C CA . GLN A 1 99 ? 7.177 -14.142 -6.107 1.00 84.12 99 GLN A CA 1
ATOM 791 C C . GLN A 1 99 ? 6.926 -14.441 -7.591 1.00 84.12 99 GLN A C 1
ATOM 793 O O . GLN A 1 99 ? 7.504 -15.389 -8.107 1.00 84.12 99 GLN A O 1
ATOM 798 N N . GLU A 1 100 ? 6.123 -13.620 -8.267 1.00 78.75 100 GLU A N 1
ATOM 799 C CA . GLU A 1 100 ? 5.784 -13.798 -9.687 1.00 78.75 100 GLU A CA 1
ATOM 800 C C . GLU A 1 100 ? 6.934 -13.411 -10.631 1.00 78.75 100 GLU A C 1
ATOM 802 O O . GLU A 1 100 ? 7.170 -14.071 -11.635 1.00 78.75 100 GLU A O 1
ATOM 807 N N . THR A 1 101 ? 7.682 -12.350 -10.311 1.00 72.69 101 THR A N 1
ATOM 808 C CA . THR A 1 101 ? 8.680 -11.768 -11.234 1.00 72.69 101 THR A CA 1
ATOM 809 C C . THR A 1 101 ? 10.086 -12.350 -11.036 1.00 72.69 101 THR A C 1
ATOM 811 O O . THR A 1 101 ? 10.970 -12.097 -11.847 1.00 72.69 101 THR A O 1
ATOM 814 N N . ALA A 1 102 ? 10.329 -13.086 -9.940 1.00 69.19 102 ALA A N 1
ATOM 815 C CA . ALA A 1 102 ? 11.627 -13.601 -9.465 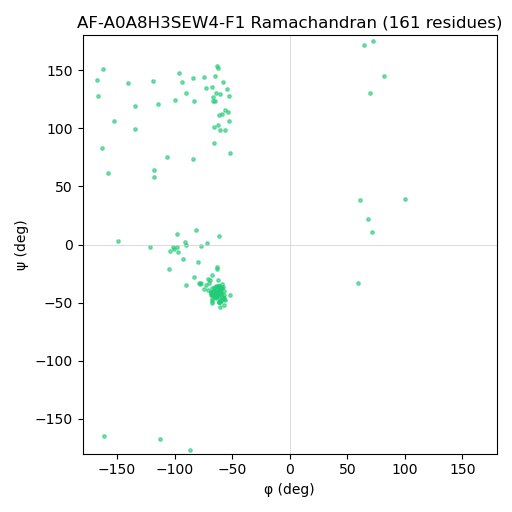1.00 69.19 102 ALA A CA 1
ATOM 816 C C . ALA A 1 102 ? 12.726 -12.543 -9.171 1.00 69.19 102 ALA A C 1
ATOM 818 O O . ALA A 1 102 ? 13.496 -12.712 -8.225 1.00 69.19 102 ALA A O 1
ATOM 819 N N . VAL A 1 103 ? 12.770 -11.430 -9.913 1.00 75.12 103 VAL A N 1
ATOM 820 C CA . VAL A 1 103 ? 13.734 -10.317 -9.807 1.00 75.12 103 VAL A CA 1
ATOM 821 C C . VAL A 1 103 ? 13.247 -9.226 -8.837 1.00 75.12 103 VAL A C 1
ATOM 823 O O . VAL A 1 103 ? 14.034 -8.676 -8.065 1.00 75.12 103 VAL A O 1
ATOM 826 N N . GLY A 1 104 ? 11.931 -8.983 -8.790 1.00 75.06 104 GLY A N 1
ATOM 827 C CA . GLY A 1 104 ? 11.308 -7.938 -7.965 1.00 75.06 104 GLY A CA 1
ATOM 828 C C . GLY A 1 104 ? 11.554 -6.513 -8.486 1.00 75.06 104 GLY A C 1
ATOM 829 O O . GLY A 1 104 ? 12.282 -6.310 -9.450 1.00 75.06 104 GLY A O 1
ATOM 830 N N . LEU A 1 105 ? 10.934 -5.511 -7.846 1.00 78.81 105 LEU A N 1
ATOM 831 C CA . LEU A 1 105 ? 11.133 -4.103 -8.222 1.00 78.81 105 LEU A CA 1
ATOM 832 C C . LEU A 1 105 ? 12.501 -3.601 -7.762 1.00 78.81 105 LEU A C 1
ATOM 834 O O . LEU A 1 105 ? 12.938 -3.928 -6.651 1.00 78.81 105 LEU A O 1
ATOM 838 N N . SER A 1 106 ? 13.130 -2.735 -8.556 1.00 83.75 106 SER A N 1
ATOM 839 C CA . SER A 1 106 ? 14.353 -2.054 -8.141 1.00 83.75 106 SER A CA 1
ATOM 840 C C . SER A 1 106 ? 14.112 -1.145 -6.935 1.00 83.75 106 SER A C 1
ATOM 842 O O . SER A 1 106 ? 13.005 -0.668 -6.663 1.00 83.75 106 SER A O 1
ATOM 844 N N . LYS A 1 107 ? 15.175 -0.911 -6.158 1.00 84.50 107 LYS A N 1
ATOM 845 C CA . LYS A 1 107 ? 15.097 -0.113 -4.924 1.00 84.50 107 LYS A CA 1
ATOM 846 C C . LYS A 1 107 ? 14.647 1.321 -5.199 1.00 84.50 107 LYS A C 1
ATOM 848 O O . LYS A 1 107 ? 13.916 1.885 -4.394 1.00 84.50 107 LYS A O 1
ATOM 853 N N . GLU A 1 108 ? 15.060 1.889 -6.327 1.00 84.75 108 GLU A N 1
ATOM 854 C CA . GLU A 1 108 ? 14.715 3.259 -6.712 1.00 84.75 108 GLU A CA 1
ATOM 855 C C . GLU A 1 108 ? 13.211 3.409 -6.939 1.00 84.75 108 GLU A C 1
ATOM 857 O O . GLU A 1 108 ? 12.592 4.352 -6.451 1.00 84.75 108 GLU A O 1
ATOM 862 N N . ILE A 1 109 ? 12.588 2.427 -7.587 1.00 83.88 109 ILE A N 1
ATOM 863 C CA . ILE A 1 109 ? 11.149 2.449 -7.854 1.00 83.88 109 ILE A CA 1
ATOM 864 C C . ILE A 1 109 ? 10.341 2.103 -6.626 1.00 83.88 109 ILE A C 1
ATOM 866 O O . ILE A 1 109 ? 9.299 2.709 -6.405 1.00 83.88 109 ILE A O 1
ATOM 870 N N . GLN A 1 110 ? 10.842 1.235 -5.749 1.00 85.50 110 GLN A N 1
ATOM 871 C CA . GLN A 1 110 ? 10.223 1.050 -4.437 1.00 85.50 110 GLN A CA 1
ATOM 872 C C . GLN A 1 110 ? 10.145 2.366 -3.648 1.00 85.50 110 GLN A C 1
ATOM 874 O O . GLN A 1 110 ? 9.118 2.619 -3.019 1.00 85.50 110 GLN A O 1
ATOM 879 N N . VAL A 1 111 ? 11.183 3.212 -3.700 1.00 89.12 111 VAL A N 1
ATOM 880 C CA . VAL A 1 111 ? 11.168 4.542 -3.066 1.00 89.12 111 VAL A CA 1
ATOM 881 C C . VAL A 1 111 ? 10.165 5.463 -3.764 1.00 89.12 111 VAL A C 1
ATOM 883 O O . VAL A 1 111 ? 9.288 6.004 -3.095 1.00 89.12 111 VAL A O 1
ATOM 886 N N . LYS A 1 112 ? 10.194 5.556 -5.102 1.00 89.31 112 LYS A N 1
ATOM 887 C CA . LYS A 1 112 ? 9.218 6.364 -5.861 1.00 89.31 112 LYS A CA 1
ATOM 888 C C . LYS A 1 112 ? 7.769 5.931 -5.602 1.00 89.31 112 LYS A C 1
ATOM 890 O O . LYS A 1 112 ? 6.874 6.767 -5.528 1.00 89.31 112 LYS A O 1
ATOM 895 N N . VAL A 1 113 ? 7.516 4.634 -5.428 1.00 88.19 113 VAL A N 1
ATOM 896 C CA . VAL A 1 113 ? 6.180 4.121 -5.099 1.00 88.19 113 VAL A CA 1
ATOM 897 C C . VAL A 1 113 ? 5.795 4.441 -3.656 1.00 88.19 113 VAL A C 1
ATOM 899 O O . VAL A 1 113 ? 4.631 4.731 -3.397 1.00 88.19 113 VAL A O 1
ATOM 902 N N . GLN A 1 114 ? 6.735 4.436 -2.708 1.00 89.31 114 GLN A N 1
ATOM 903 C CA . GLN A 1 114 ? 6.461 4.916 -1.349 1.00 89.31 114 GLN A CA 1
ATOM 904 C C . GLN A 1 114 ? 6.080 6.402 -1.343 1.00 89.31 114 GLN A C 1
ATOM 906 O O . GLN A 1 114 ? 5.123 6.772 -0.659 1.00 89.31 114 GLN A O 1
ATOM 911 N N . ASP A 1 115 ? 6.749 7.221 -2.153 1.00 90.19 115 ASP A N 1
ATOM 912 C CA . ASP A 1 115 ? 6.381 8.626 -2.343 1.00 90.19 115 ASP A CA 1
ATOM 913 C C . ASP A 1 115 ? 5.001 8.755 -3.006 1.00 90.19 115 ASP A C 1
ATOM 915 O O . ASP A 1 115 ? 4.150 9.506 -2.531 1.00 90.19 115 ASP A O 1
ATOM 919 N N . ALA A 1 116 ? 4.707 7.945 -4.029 1.00 89.19 116 ALA A N 1
ATOM 920 C CA . ALA A 1 116 ? 3.381 7.892 -4.646 1.00 89.19 116 ALA A CA 1
ATOM 921 C C . ALA A 1 116 ? 2.285 7.479 -3.645 1.00 89.19 116 ALA A C 1
ATOM 923 O O . ALA A 1 116 ? 1.196 8.048 -3.650 1.00 89.19 116 ALA A O 1
ATOM 924 N N . ILE A 1 117 ? 2.565 6.532 -2.743 1.00 89.81 117 ILE A N 1
ATOM 925 C CA . ILE A 1 117 ? 1.660 6.146 -1.649 1.00 89.81 117 ILE A CA 1
ATOM 926 C C . ILE A 1 117 ? 1.432 7.321 -0.696 1.00 89.81 117 ILE A C 1
ATOM 928 O O . ILE A 1 117 ? 0.309 7.502 -0.225 1.00 89.81 117 ILE A O 1
ATOM 932 N N . ALA A 1 118 ? 2.464 8.116 -0.404 1.00 89.94 118 ALA A N 1
ATOM 933 C CA . ALA A 1 118 ? 2.330 9.307 0.427 1.00 89.94 118 ALA A CA 1
ATOM 934 C C . ALA A 1 118 ? 1.429 10.361 -0.237 1.00 89.94 118 ALA A C 1
ATOM 936 O O . ALA A 1 118 ? 0.517 10.856 0.423 1.00 89.94 118 ALA A O 1
ATOM 937 N N . ILE A 1 119 ? 1.610 10.613 -1.538 1.00 89.69 119 ILE A N 1
ATOM 938 C CA . ILE A 1 119 ? 0.768 11.531 -2.322 1.00 89.69 119 ILE A CA 1
ATOM 939 C C . ILE A 1 119 ? -0.686 11.040 -2.348 1.00 89.69 119 ILE A C 1
ATOM 941 O O . ILE A 1 119 ? -1.598 11.789 -2.007 1.00 89.69 119 ILE A O 1
ATOM 945 N N . VAL A 1 120 ? -0.920 9.760 -2.664 1.00 88.94 120 VAL A N 1
ATOM 946 C CA . VAL A 1 120 ? -2.273 9.170 -2.662 1.00 88.94 120 VAL A CA 1
ATOM 947 C C . VAL A 1 120 ? -2.907 9.248 -1.272 1.00 88.94 120 VAL A C 1
ATOM 949 O O . VAL A 1 120 ? -4.110 9.480 -1.148 1.00 88.94 120 VAL A O 1
ATOM 952 N N . ALA A 1 121 ? -2.127 9.053 -0.209 1.00 87.94 121 ALA A N 1
ATOM 953 C CA . ALA A 1 121 ? -2.635 9.162 1.152 1.00 87.94 121 ALA A CA 1
ATOM 954 C C . ALA A 1 121 ? -3.083 10.589 1.492 1.00 87.94 121 ALA A C 1
ATOM 956 O O . ALA A 1 121 ? -4.122 10.752 2.132 1.00 87.94 121 ALA A O 1
ATOM 957 N N . GLU A 1 122 ? -2.336 11.598 1.045 1.00 87.38 122 GLU A N 1
ATOM 958 C CA . GLU A 1 122 ? -2.683 13.009 1.214 1.00 87.38 122 GLU A CA 1
ATOM 959 C C . GLU A 1 122 ? -3.930 13.383 0.399 1.00 87.38 122 GLU A C 1
ATOM 961 O O . GLU A 1 122 ? -4.904 13.883 0.962 1.00 87.38 122 GLU A O 1
ATOM 966 N N . GLU A 1 123 ? -3.967 13.042 -0.893 1.00 87.38 123 GLU A N 1
ATOM 967 C CA . GLU A 1 123 ? -5.101 13.3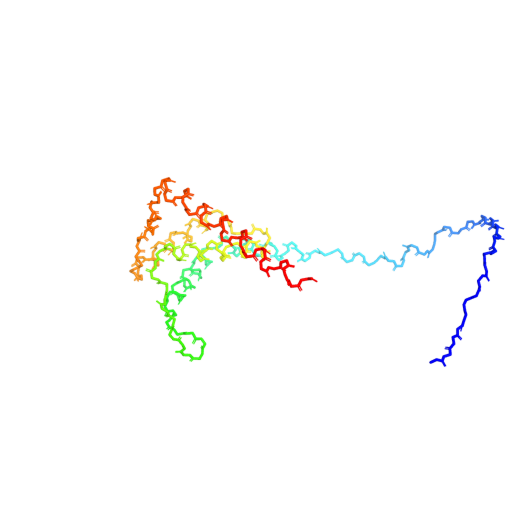25 -1.787 1.00 87.38 123 GLU A CA 1
ATOM 968 C C . GLU A 1 123 ? -6.415 12.699 -1.310 1.00 87.38 123 GLU A C 1
ATOM 970 O O . GLU A 1 123 ? -7.493 13.277 -1.465 1.00 87.38 123 GLU A O 1
ATOM 975 N N . LYS A 1 124 ? -6.344 11.488 -0.747 1.00 82.50 124 LYS A N 1
ATOM 976 C CA . LYS A 1 124 ? -7.520 10.755 -0.263 1.00 82.50 124 LYS A CA 1
ATOM 977 C C . LYS A 1 124 ? -7.857 11.058 1.199 1.00 82.50 124 LYS A C 1
ATOM 979 O O . LYS A 1 124 ? -8.843 10.514 1.698 1.00 82.50 124 LYS A O 1
ATOM 984 N N . GLY A 1 125 ? -7.082 11.914 1.871 1.00 79.81 125 GLY A N 1
ATOM 985 C CA . GLY A 1 125 ? -7.296 12.289 3.269 1.00 79.81 125 GLY A CA 1
ATOM 986 C C . GLY A 1 125 ? -7.209 11.099 4.225 1.00 79.81 125 GLY A C 1
ATOM 987 O O . GLY A 1 125 ? -8.019 10.992 5.147 1.00 79.81 125 GLY A O 1
ATOM 988 N N . LEU A 1 126 ? -6.282 10.167 3.978 1.00 82.31 126 LEU A N 1
ATOM 989 C CA . LEU A 1 126 ? -6.121 8.985 4.821 1.00 82.31 126 LEU A CA 1
ATOM 990 C C . LEU A 1 126 ? -5.608 9.383 6.204 1.00 82.31 126 LEU A C 1
ATOM 992 O O . LEU A 1 126 ? -4.647 10.138 6.346 1.00 82.31 126 LEU A O 1
ATOM 996 N N . GLU A 1 127 ? -6.205 8.805 7.241 1.00 78.44 127 GLU A N 1
ATOM 997 C CA . GLU A 1 127 ? -5.763 9.046 8.607 1.00 78.44 127 GLU A CA 1
ATOM 998 C C . GLU A 1 127 ? -4.357 8.458 8.817 1.00 78.44 127 GLU A C 1
ATOM 1000 O O . GLU A 1 127 ? -4.095 7.273 8.567 1.00 78.44 127 GLU A O 1
ATOM 1005 N N . LEU A 1 128 ? -3.444 9.304 9.306 1.00 68.88 128 LEU A N 1
ATOM 1006 C CA . LEU A 1 128 ? -2.068 8.946 9.667 1.00 68.88 128 LEU A CA 1
ATOM 1007 C C . LEU A 1 128 ? -1.971 8.215 11.007 1.00 68.88 128 LEU A C 1
ATOM 1009 O O . LEU A 1 128 ? -0.865 7.871 11.419 1.00 68.88 128 LEU A O 1
ATOM 1013 N N . MET A 1 129 ? -3.092 8.012 11.708 1.00 55.06 129 MET A N 1
ATOM 1014 C CA . MET A 1 129 ? -3.095 7.429 13.044 1.00 55.06 129 MET A CA 1
ATOM 1015 C C . MET A 1 129 ? -2.496 6.023 12.999 1.00 55.06 129 MET A C 1
ATOM 1017 O O . MET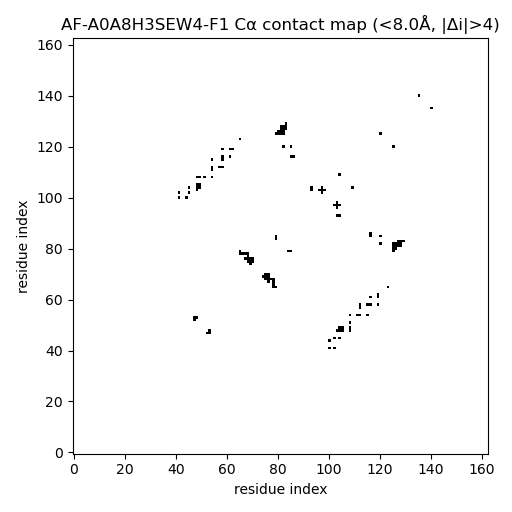 A 1 129 ? -3.138 5.028 12.657 1.00 55.06 129 MET A O 1
ATOM 1021 N N . GLN A 1 130 ? -1.219 5.968 13.368 1.00 54.72 130 GLN A N 1
ATOM 1022 C CA . GLN A 1 130 ? -0.533 4.788 13.837 1.00 54.72 130 GLN A CA 1
ATOM 1023 C C . GLN A 1 130 ? -1.394 4.254 14.972 1.00 54.72 130 GLN A C 1
ATOM 1025 O O . GLN A 1 130 ? -1.492 4.880 16.025 1.00 54.72 130 GLN A O 1
ATOM 1030 N N . GLN A 1 131 ? -2.099 3.154 14.714 1.00 52.56 131 GLN A N 1
ATOM 1031 C CA . GLN A 1 131 ? -2.906 2.479 15.714 1.00 52.56 131 GLN A CA 1
ATOM 1032 C C . GLN A 1 131 ? -1.970 2.145 16.871 1.00 52.56 131 GLN A C 1
ATOM 1034 O O . GLN A 1 131 ? -1.163 1.216 16.788 1.00 52.56 131 GLN A O 1
ATOM 1039 N N . MET A 1 132 ? -2.005 2.985 17.903 1.00 51.72 132 MET A N 1
ATOM 1040 C CA . MET A 1 132 ? -1.170 2.833 19.076 1.00 51.72 132 MET A CA 1
ATOM 1041 C C . MET A 1 132 ? -1.586 1.492 19.660 1.00 51.72 132 MET A C 1
ATOM 1043 O O . MET A 1 132 ? -2.740 1.314 20.062 1.00 51.72 132 MET A O 1
ATOM 1047 N N . LYS A 1 133 ? -0.692 0.500 19.596 1.00 63.28 133 LYS A N 1
ATOM 1048 C CA . LYS A 1 133 ? -0.931 -0.774 20.267 1.00 63.28 133 LYS A CA 1
ATOM 1049 C C . LYS A 1 133 ? -1.175 -0.411 21.715 1.00 63.28 133 LYS A C 1
ATOM 1051 O O . LYS A 1 133 ? -0.297 0.174 22.339 1.00 63.28 133 LYS A O 1
ATOM 1056 N N . LYS A 1 134 ? -2.383 -0.684 22.202 1.00 70.44 134 LYS A N 1
ATOM 1057 C CA . LYS A 1 134 ? -2.751 -0.388 23.578 1.00 70.44 134 LYS A CA 1
ATOM 1058 C C . LYS A 1 134 ? -1.699 -1.046 24.464 1.00 70.44 134 LYS A C 1
ATOM 1060 O O . LYS A 1 134 ? -1.543 -2.264 24.419 1.00 70.44 134 LYS A O 1
ATOM 1065 N N . ASN A 1 135 ? -0.923 -0.229 25.166 1.00 67.88 135 ASN A N 1
ATOM 1066 C CA . ASN A 1 135 ? 0.095 -0.692 26.094 1.00 67.88 135 ASN A CA 1
ATOM 1067 C C . ASN A 1 135 ? -0.657 -1.545 27.119 1.00 67.88 135 ASN A C 1
ATOM 1069 O O . ASN A 1 135 ? -1.522 -1.028 27.825 1.00 67.88 135 ASN A O 1
ATOM 1073 N N . MET A 1 136 ? -0.405 -2.848 27.128 1.00 80.31 136 MET A N 1
ATOM 1074 C CA . MET A 1 136 ? -0.921 -3.730 28.162 1.00 80.31 136 MET A CA 1
ATOM 1075 C C . MET A 1 136 ? 0.126 -3.751 29.268 1.00 80.31 136 MET A C 1
ATOM 1077 O O . MET A 1 136 ? 1.318 -3.884 28.974 1.00 80.31 136 MET A O 1
ATOM 1081 N N . TYR A 1 137 ? -0.295 -3.546 30.513 1.00 84.06 137 TYR A N 1
ATOM 1082 C CA . TYR A 1 137 ? 0.617 -3.650 31.645 1.00 84.06 137 TYR A CA 1
ATOM 1083 C C . TYR A 1 137 ? 1.160 -5.083 31.731 1.00 84.06 137 TYR A C 1
ATOM 1085 O O . TYR A 1 137 ? 0.523 -6.028 31.257 1.00 84.06 137 TYR A O 1
ATOM 1093 N N . ILE A 1 138 ? 2.364 -5.262 32.281 1.00 85.00 1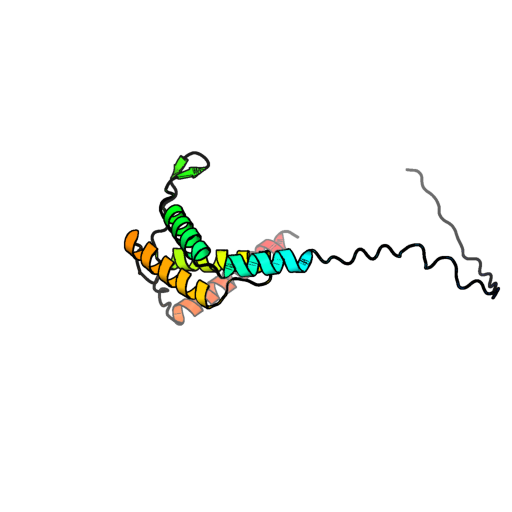38 ILE A N 1
ATOM 1094 C CA . ILE A 1 138 ? 2.983 -6.594 32.336 1.00 85.00 138 ILE A CA 1
ATOM 1095 C C . ILE A 1 138 ? 2.140 -7.553 33.187 1.00 85.00 138 ILE A C 1
ATOM 1097 O O . ILE A 1 138 ? 2.036 -8.733 32.864 1.00 85.00 138 ILE A O 1
ATOM 1101 N N . GLU A 1 139 ? 1.448 -7.014 34.189 1.00 90.69 139 GLU A N 1
ATOM 1102 C CA . GLU A 1 139 ? 0.465 -7.702 35.017 1.00 90.69 139 GLU A CA 1
ATOM 1103 C C . GLU A 1 139 ? -0.692 -8.258 34.169 1.00 90.69 139 GLU A C 1
ATOM 1105 O O . GLU A 1 139 ? -0.996 -9.449 34.245 1.00 90.69 139 GLU A O 1
ATOM 1110 N N . ASP A 1 140 ? -1.266 -7.444 33.280 1.00 88.94 140 ASP A N 1
ATOM 1111 C CA . ASP A 1 140 ? -2.360 -7.850 32.388 1.00 88.94 140 ASP A CA 1
ATOM 1112 C C . ASP A 1 140 ? -1.911 -8.934 31.390 1.00 88.94 140 ASP A C 1
ATOM 1114 O O . ASP A 1 140 ? -2.666 -9.856 31.087 1.00 88.94 140 ASP A O 1
ATOM 1118 N N . VAL A 1 141 ? -0.663 -8.869 30.901 1.00 89.06 141 VAL A N 1
ATOM 1119 C CA . VAL A 1 141 ? -0.076 -9.923 30.049 1.00 89.06 141 VAL A CA 1
ATOM 1120 C C . VAL A 1 141 ? 0.075 -11.230 30.821 1.00 89.06 141 VAL A C 1
ATOM 1122 O O . VAL A 1 141 ? -0.228 -12.296 30.283 1.00 89.06 141 VAL A O 1
ATOM 1125 N N . THR A 1 142 ? 0.517 -11.166 32.079 1.00 92.56 142 THR A N 1
ATOM 1126 C CA . THR A 1 142 ? 0.664 -12.364 32.913 1.00 92.56 142 THR A CA 1
ATOM 1127 C C . THR A 1 142 ? -0.678 -12.994 33.269 1.00 92.56 142 THR A C 1
ATOM 1129 O O . THR A 1 142 ? -0.806 -14.214 33.179 1.00 92.56 142 THR A O 1
ATOM 1132 N N . GLU A 1 143 ? -1.696 -12.196 33.597 1.00 91.00 143 GLU A N 1
ATOM 1133 C CA . GLU A 1 143 ? -3.054 -12.695 33.833 1.00 91.00 143 GLU A CA 1
ATOM 1134 C C . GLU A 1 143 ? -3.676 -13.263 32.556 1.00 91.00 143 GLU A C 1
ATOM 1136 O O . GLU A 1 143 ? -4.232 -14.358 32.576 1.00 91.00 143 GLU A O 1
ATOM 1141 N N . PHE A 1 144 ? -3.504 -12.597 31.409 1.00 88.75 144 PHE A N 1
ATOM 1142 C CA . PHE A 1 144 ? -3.974 -13.118 30.125 1.00 88.75 144 PHE A CA 1
ATOM 1143 C C . PHE A 1 144 ? -3.335 -14.471 29.784 1.00 88.75 144 PHE A C 1
ATOM 1145 O O . PHE A 1 144 ? -4.034 -15.393 29.366 1.00 88.75 144 PHE A O 1
ATOM 1152 N N . ALA A 1 145 ? -2.026 -14.626 30.009 1.00 90.31 145 ALA A N 1
ATOM 1153 C CA . ALA A 1 145 ? -1.333 -15.895 29.802 1.00 90.31 145 ALA A CA 1
ATOM 1154 C C . ALA A 1 145 ? -1.832 -16.993 30.757 1.00 90.31 145 ALA A C 1
ATOM 1156 O O . ALA A 1 145 ? -2.038 -18.122 30.316 1.00 90.31 145 ALA A O 1
ATOM 1157 N N . ARG A 1 146 ? -2.077 -16.669 32.036 1.00 91.62 146 ARG A N 1
ATOM 1158 C CA . ARG A 1 146 ? -2.672 -17.603 33.009 1.00 91.62 146 ARG A CA 1
ATOM 1159 C C . ARG A 1 146 ? -4.052 -18.058 32.559 1.00 91.62 146 ARG A C 1
ATOM 1161 O O . ARG A 1 146 ? -4.266 -19.254 32.417 1.00 91.62 146 ARG A O 1
ATOM 1168 N N . VAL A 1 147 ? -4.949 -17.117 32.266 1.00 93.56 147 VAL A N 1
ATOM 1169 C CA . VAL A 1 147 ? -6.314 -17.407 31.805 1.00 93.56 147 VAL A CA 1
ATOM 1170 C C . VAL A 1 147 ? -6.295 -18.255 30.538 1.00 93.56 147 VAL A C 1
ATOM 1172 O O . VAL A 1 147 ? -7.052 -19.220 30.445 1.00 93.56 147 VAL A O 1
ATOM 1175 N N . LEU A 1 148 ? -5.421 -17.938 29.577 1.00 90.12 148 LEU A N 1
ATOM 1176 C CA . LEU A 1 148 ? -5.250 -18.753 28.379 1.00 90.12 148 LEU A CA 1
ATOM 1177 C C . LEU A 1 148 ? -4.789 -20.167 28.720 1.00 90.12 148 LEU A C 1
ATOM 1179 O O . LEU A 1 148 ? -5.406 -21.110 28.241 1.00 90.12 148 LEU A O 1
ATOM 1183 N N . LEU A 1 149 ? -3.755 -20.339 29.546 1.00 88.81 149 LEU A N 1
ATOM 1184 C CA . LEU A 1 149 ? -3.264 -21.662 29.936 1.00 88.81 149 LEU A CA 1
ATOM 1185 C C . LEU A 1 149 ? -4.356 -22.478 30.636 1.00 88.81 149 LEU A C 1
ATOM 1187 O O . LEU A 1 149 ? -4.629 -23.593 30.203 1.00 88.81 149 LEU A O 1
ATOM 1191 N N . THR A 1 150 ? -5.059 -21.895 31.612 1.00 85.25 150 THR A N 1
ATOM 1192 C CA . THR A 1 150 ? -6.164 -22.561 32.319 1.00 85.25 150 THR A CA 1
ATOM 1193 C C . THR A 1 150 ? -7.315 -22.908 31.374 1.00 85.25 150 THR A C 1
ATOM 1195 O O . THR A 1 150 ? -7.857 -24.006 31.428 1.00 85.25 150 THR A O 1
ATOM 1198 N N . THR A 1 151 ? -7.683 -22.006 30.461 1.00 82.62 151 THR A N 1
ATOM 1199 C CA . THR A 1 151 ? -8.758 -22.265 29.489 1.00 82.62 151 THR A CA 1
ATOM 1200 C C . THR A 1 151 ? -8.355 -23.354 28.501 1.00 82.62 151 THR A C 1
ATOM 1202 O O . THR A 1 151 ? -9.156 -24.232 28.194 1.00 82.62 151 THR A O 1
ATOM 1205 N N . THR A 1 152 ? -7.114 -23.321 28.014 1.00 77.50 152 THR A N 1
ATOM 1206 C CA . THR A 1 152 ? -6.630 -24.296 27.035 1.00 77.50 152 THR A CA 1
ATOM 1207 C C . THR A 1 152 ? -6.539 -25.684 27.675 1.00 77.50 152 THR A C 1
ATOM 1209 O O . THR A 1 152 ? -7.020 -26.651 27.089 1.00 77.50 152 THR A O 1
ATOM 1212 N N . GLU A 1 153 ? -6.032 -25.782 28.906 1.00 74.00 153 GLU A N 1
ATOM 1213 C CA . GLU A 1 153 ? -6.009 -27.012 29.709 1.00 74.00 153 GLU A CA 1
ATOM 1214 C C . GLU A 1 153 ? -7.421 -27.603 29.892 1.00 74.00 153 GLU A C 1
ATOM 1216 O O . GLU A 1 153 ? -7.652 -28.762 29.543 1.00 74.00 153 GLU A O 1
ATOM 1221 N N . MET A 1 154 ? -8.406 -26.780 30.272 1.00 69.12 154 MET A N 1
ATOM 1222 C CA . MET A 1 154 ? -9.814 -27.196 30.387 1.00 69.12 154 MET A CA 1
ATOM 1223 C C . MET A 1 154 ? -10.420 -27.653 29.048 1.00 69.12 154 MET A C 1
ATOM 1225 O O . MET A 1 154 ? -11.211 -28.598 28.997 1.00 69.12 154 MET A O 1
ATOM 1229 N N . THR A 1 155 ? -10.064 -27.000 27.935 1.00 66.62 155 THR A N 1
ATOM 1230 C CA . THR A 1 155 ? -10.535 -27.425 26.605 1.00 66.62 155 THR A CA 1
ATOM 1231 C C . THR A 1 155 ? -9.895 -28.729 26.141 1.00 66.62 155 THR A C 1
ATOM 1233 O O . THR A 1 155 ? -10.553 -29.494 25.432 1.00 66.62 155 THR A O 1
ATOM 1236 N N . PHE A 1 156 ? -8.658 -29.020 26.561 1.00 60.19 156 PHE A N 1
ATOM 1237 C CA . PHE A 1 156 ? -8.038 -30.314 26.305 1.00 60.19 156 PHE A CA 1
ATOM 1238 C C . PHE A 1 156 ? -8.752 -31.416 27.085 1.00 60.19 156 PHE A C 1
ATOM 1240 O O . PHE A 1 156 ? -9.121 -32.403 26.454 1.00 60.19 156 PHE A O 1
ATOM 1247 N N . GLU A 1 157 ? -9.040 -31.251 28.383 1.00 58.91 157 GLU A N 1
ATOM 1248 C CA . GLU A 1 157 ? -9.805 -32.251 29.158 1.00 58.91 157 GLU A CA 1
ATOM 1249 C C . GLU A 1 157 ? -11.132 -32.632 28.476 1.00 58.91 157 GLU A C 1
ATOM 1251 O O . GLU A 1 157 ? -11.446 -33.814 28.315 1.00 58.91 157 GLU A O 1
ATOM 1256 N N . CYS A 1 158 ? -11.863 -31.639 27.957 1.00 61.09 158 CYS A N 1
ATOM 1257 C CA . CYS A 1 158 ? -13.108 -31.865 27.217 1.00 61.09 158 CYS A CA 1
ATOM 1258 C C . CYS A 1 158 ? -12.904 -32.586 25.866 1.00 61.09 158 CYS A C 1
ATOM 1260 O O . CYS A 1 158 ? -13.826 -33.230 25.359 1.00 61.09 158 CYS A O 1
ATOM 1262 N N . GLY A 1 159 ? -11.723 -32.455 25.252 1.00 60.31 159 GLY A N 1
ATOM 1263 C CA . GLY A 1 159 ? -11.329 -33.167 24.033 1.00 60.31 159 GLY A CA 1
ATOM 1264 C C . GLY A 1 159 ? -10.912 -34.619 24.288 1.00 60.31 159 GLY A C 1
ATOM 1265 O O . GLY A 1 159 ? -11.214 -35.480 23.463 1.00 60.31 159 GLY A O 1
ATOM 1266 N N . TRP A 1 160 ? -10.296 -34.905 25.441 1.00 58.91 160 TRP A N 1
ATOM 1267 C CA . TRP A 1 160 ? -9.924 -36.261 25.870 1.00 58.91 160 TRP A CA 1
ATOM 1268 C C . TRP A 1 160 ? -11.137 -37.129 26.225 1.00 58.91 160 TRP A C 1
ATOM 1270 O O . TRP A 1 160 ? -11.115 -38.325 25.973 1.00 58.91 160 TRP A O 1
ATOM 1280 N N . GLN A 1 161 ? -12.229 -36.546 26.725 1.00 60.75 161 GLN A N 1
ATOM 1281 C CA . GLN A 1 161 ? -13.483 -37.267 27.009 1.00 60.75 161 GLN A CA 1
ATOM 1282 C C . GLN A 1 161 ? -14.287 -37.695 25.766 1.00 60.75 161 GLN A C 1
ATOM 1284 O O . GLN A 1 161 ? -15.374 -38.257 25.905 1.00 60.75 161 GLN A O 1
ATOM 1289 N N . ARG A 1 162 ? -13.796 -37.413 24.552 1.00 57.91 162 ARG A N 1
ATOM 1290 C CA . ARG A 1 162 ? -14.448 -37.804 23.288 1.00 57.91 162 ARG A CA 1
ATOM 1291 C C . ARG A 1 162 ? -13.792 -38.994 22.581 1.00 57.91 162 ARG A C 1
ATOM 1293 O O . ARG A 1 162 ? -14.337 -39.428 21.567 1.00 57.91 162 ARG A O 1
ATOM 1300 N N . ILE A 1 163 ? -12.656 -39.484 23.077 1.00 57.12 163 ILE A N 1
ATOM 1301 C CA . ILE A 1 163 ? -11.949 -40.677 22.579 1.00 57.12 163 ILE A CA 1
ATOM 1302 C C . ILE A 1 163 ? -12.227 -41.829 23.542 1.00 57.12 163 ILE A C 1
ATOM 1304 O O . ILE A 1 163 ? -12.510 -42.939 23.043 1.00 57.12 163 ILE A O 1
#

Mean predicted aligned error: 18.77 Å

Foldseek 3Di:
DDDDDDDDDDDDDDDDDDDDDPDDPVPPPPPPPPCPPPVVLLVVVQVVLPDVVVLVVLLVVLLVQQVPQADPPRPGDPGQQALVVSVVVVVVVQVVVCVVSVVGHDPVSVVSNVVSSVVSCVVSVHDHDPPPPPDDPVVNVVVVVVVVVVVVVVVVVVVVVVD

Organism: NCBI:txid91492

Radius of gyration: 31.96 Å; Cα contacts (8 Å, |Δi|>4): 73; chains: 1; bounding box: 53×83×66 Å